Protein AF-A0A061NWH0-F1 (afdb_monomer_lite)

Structure (mmCIF, N/CA/C/O backbone):
data_AF-A0A061NWH0-F1
#
_entry.id   AF-A0A061NWH0-F1
#
loop_
_atom_site.group_PDB
_atom_site.id
_atom_site.type_symbol
_atom_site.label_atom_id
_atom_site.label_alt_id
_atom_site.label_comp_id
_atom_site.label_asym_id
_atom_site.label_entity_id
_atom_site.label_seq_id
_atom_site.pdbx_PDB_ins_code
_atom_site.Cartn_x
_atom_site.Cartn_y
_atom_site.Cartn_z
_atom_site.occupancy
_atom_site.B_iso_or_equiv
_atom_site.auth_seq_id
_atom_site.auth_comp_id
_atom_site.auth_asym_id
_atom_site.auth_atom_id
_atom_site.pdbx_PDB_model_num
ATOM 1 N N . MET A 1 1 ? -7.632 -3.032 17.459 1.00 75.56 1 MET A N 1
ATOM 2 C CA . MET A 1 1 ? -6.308 -3.316 16.870 1.00 75.56 1 MET A CA 1
ATOM 3 C C . MET A 1 1 ? -6.405 -2.992 15.388 1.00 75.56 1 MET A C 1
ATOM 5 O O . MET A 1 1 ? -7.415 -3.355 14.795 1.00 75.56 1 MET A O 1
ATOM 9 N N . GLU A 1 2 ? -5.465 -2.223 14.839 1.00 83.50 2 GLU A N 1
ATOM 10 C CA . GLU A 1 2 ? -5.408 -1.954 13.394 1.00 83.50 2 GLU A CA 1
ATOM 11 C C . GLU A 1 2 ? -4.702 -3.121 12.695 1.00 83.50 2 GLU A C 1
ATOM 13 O O . GLU A 1 2 ? -3.757 -3.678 13.254 1.00 83.50 2 GLU A O 1
ATOM 18 N N . TYR A 1 3 ? -5.161 -3.502 11.504 1.00 88.06 3 TYR A N 1
ATOM 19 C CA . TYR A 1 3 ? -4.518 -4.549 10.710 1.00 88.06 3 TYR A CA 1
ATOM 20 C C . TYR A 1 3 ? -4.539 -4.186 9.227 1.00 88.06 3 TYR A C 1
ATOM 22 O O . TYR A 1 3 ? -5.574 -3.764 8.704 1.00 88.06 3 TYR A O 1
ATOM 30 N N . ILE A 1 4 ? -3.402 -4.366 8.559 1.00 91.19 4 ILE A N 1
ATOM 31 C CA . ILE A 1 4 ? -3.252 -4.196 7.114 1.00 91.19 4 ILE A CA 1
ATOM 32 C C . ILE A 1 4 ? -3.000 -5.582 6.533 1.00 91.19 4 ILE A C 1
ATOM 34 O O . ILE A 1 4 ? -2.216 -6.360 7.071 1.00 91.19 4 ILE A O 1
ATOM 38 N N . THR A 1 5 ? -3.705 -5.927 5.464 1.00 91.81 5 THR A N 1
ATOM 39 C CA . THR A 1 5 ? -3.505 -7.202 4.776 1.00 91.81 5 THR A CA 1
ATOM 40 C C . THR A 1 5 ? -3.460 -6.962 3.283 1.00 91.81 5 THR A C 1
ATOM 42 O O . THR A 1 5 ? -4.461 -6.547 2.699 1.00 91.81 5 THR A O 1
ATOM 45 N N . ILE A 1 6 ? -2.321 -7.254 2.659 1.00 90.81 6 ILE A N 1
ATOM 46 C CA . ILE A 1 6 ? -2.208 -7.277 1.201 1.00 90.81 6 ILE A CA 1
ATOM 47 C C . ILE A 1 6 ? -3.048 -8.441 0.669 1.00 90.81 6 ILE A C 1
ATOM 49 O O . ILE A 1 6 ? -2.906 -9.577 1.111 1.00 90.81 6 ILE A O 1
ATOM 53 N N . GLN A 1 7 ? -3.970 -8.142 -0.240 1.00 93.62 7 GLN A N 1
ATOM 54 C CA . GLN A 1 7 ? -4.767 -9.144 -0.951 1.00 93.62 7 GLN A CA 1
ATOM 55 C C . GLN A 1 7 ? -4.114 -9.491 -2.282 1.00 93.62 7 GLN A C 1
ATOM 57 O O . GLN A 1 7 ? -4.014 -10.657 -2.641 1.00 93.62 7 GLN A O 1
ATOM 62 N N . GLU A 1 8 ? -3.675 -8.464 -3.006 1.00 93.50 8 GLU A N 1
ATOM 63 C CA . GLU A 1 8 ? -3.068 -8.593 -4.324 1.00 93.50 8 GLU A CA 1
ATOM 64 C C . GLU A 1 8 ? -1.922 -7.581 -4.415 1.00 93.50 8 GLU A C 1
ATOM 66 O O . GLU A 1 8 ? -2.096 -6.409 -4.071 1.00 93.50 8 GLU A O 1
ATOM 71 N N . LEU A 1 9 ? -0.758 -8.035 -4.875 1.00 92.69 9 LEU A N 1
ATOM 72 C CA . LEU A 1 9 ? 0.396 -7.197 -5.186 1.00 92.69 9 LEU A CA 1
ATOM 73 C C . LEU A 1 9 ? 0.827 -7.527 -6.609 1.00 92.69 9 LEU A C 1
ATOM 75 O O . LEU A 1 9 ? 1.219 -8.653 -6.902 1.00 92.69 9 LEU A O 1
ATOM 79 N N . ASN A 1 10 ? 0.701 -6.549 -7.496 1.00 94.19 10 ASN A N 1
ATOM 80 C CA . ASN A 1 10 ? 1.100 -6.659 -8.888 1.00 94.19 10 ASN A CA 1
ATOM 81 C C . ASN A 1 10 ? 2.222 -5.652 -9.138 1.00 94.19 10 ASN A C 1
ATOM 83 O O . ASN A 1 10 ? 1.962 -4.475 -9.404 1.00 94.19 10 ASN A O 1
ATOM 87 N N . LYS A 1 11 ? 3.458 -6.130 -8.988 1.00 93.00 11 LYS A N 1
ATOM 88 C CA . LYS A 1 11 ? 4.684 -5.383 -9.258 1.00 93.00 11 LYS A CA 1
ATOM 89 C C . LYS A 1 11 ? 5.018 -5.509 -10.746 1.00 93.00 11 LYS A C 1
ATOM 91 O O . LYS A 1 11 ? 5.278 -6.613 -11.218 1.00 93.00 11 LYS A O 1
ATOM 96 N N . VAL A 1 12 ? 4.994 -4.390 -11.470 1.00 92.06 12 VAL A N 1
ATOM 97 C CA . VAL A 1 12 ? 5.420 -4.334 -12.881 1.00 92.06 12 VAL A CA 1
ATOM 98 C C . VAL A 1 12 ? 6.930 -4.123 -12.949 1.00 92.06 12 VAL A C 1
ATOM 100 O O . VAL A 1 12 ? 7.621 -4.838 -13.668 1.00 92.06 12 VAL A O 1
ATOM 103 N N . ASP A 1 13 ? 7.432 -3.176 -12.158 1.00 91.38 13 ASP A N 1
ATOM 104 C CA . ASP A 1 13 ? 8.851 -2.915 -11.925 1.00 91.38 13 ASP A CA 1
ATOM 105 C C . ASP A 1 13 ? 9.037 -2.304 -10.520 1.00 91.38 13 ASP A C 1
ATOM 107 O O . ASP A 1 13 ? 8.132 -2.356 -9.682 1.00 91.38 13 ASP A O 1
ATOM 111 N N . ASP A 1 14 ? 10.214 -1.760 -10.216 1.00 88.31 14 ASP A N 1
ATOM 112 C CA . ASP A 1 14 ? 10.498 -1.191 -8.893 1.00 88.31 14 ASP A CA 1
ATOM 113 C C . ASP A 1 14 ? 9.661 0.052 -8.556 1.00 88.31 14 ASP A C 1
ATOM 115 O O . ASP A 1 14 ? 9.412 0.306 -7.383 1.00 88.31 14 ASP A O 1
ATOM 119 N N . ASN A 1 15 ? 9.175 0.780 -9.561 1.00 92.00 15 ASN A N 1
ATOM 120 C CA . ASN A 1 15 ? 8.451 2.042 -9.406 1.00 92.00 15 ASN A CA 1
ATOM 121 C C . ASN A 1 15 ? 7.000 1.988 -9.903 1.00 92.00 15 ASN A C 1
ATOM 123 O O . ASN A 1 15 ? 6.256 2.951 -9.711 1.00 92.00 15 ASN A O 1
ATOM 127 N N . ASN A 1 16 ? 6.587 0.896 -10.547 1.00 93.88 16 ASN A N 1
ATOM 128 C CA . ASN A 1 16 ? 5.279 0.774 -11.175 1.00 93.88 16 ASN A CA 1
ATOM 129 C C . ASN A 1 16 ? 4.544 -0.493 -10.748 1.00 93.88 16 ASN A C 1
ATOM 131 O O . ASN A 1 16 ? 5.096 -1.596 -10.708 1.00 93.88 16 ASN A O 1
ATOM 135 N N . GLY A 1 17 ? 3.243 -0.347 -10.511 1.00 94.81 17 GLY A N 1
ATOM 136 C CA . GLY A 1 17 ? 2.355 -1.474 -10.288 1.00 94.81 17 GLY A CA 1
ATOM 137 C C . GLY A 1 17 ? 1.062 -1.101 -9.578 1.00 94.81 17 GLY A C 1
ATOM 138 O O . GLY A 1 17 ? 0.573 0.030 -9.633 1.00 94.81 17 GLY A O 1
ATOM 139 N N . SER A 1 18 ? 0.461 -2.085 -8.921 1.00 95.00 18 SER A N 1
ATOM 140 C CA . SER A 1 18 ? -0.771 -1.887 -8.162 1.00 95.00 18 SER A CA 1
ATOM 141 C C . SER A 1 18 ? -0.855 -2.817 -6.963 1.00 95.00 18 SER A C 1
ATOM 143 O O . SER A 1 18 ? -0.378 -3.951 -6.995 1.00 95.00 18 SER A O 1
ATOM 145 N N . VAL A 1 19 ? -1.492 -2.323 -5.908 1.00 94.44 19 VAL A N 1
ATOM 146 C CA . VAL A 1 19 ? -1.754 -3.061 -4.678 1.00 94.44 1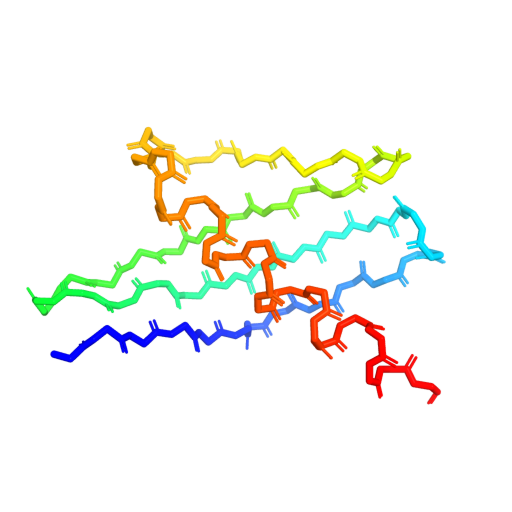9 VAL A CA 1
ATOM 147 C C . VAL A 1 19 ? -3.224 -2.972 -4.345 1.00 94.44 19 VAL A C 1
ATOM 149 O O . VAL A 1 19 ? -3.820 -1.892 -4.334 1.00 94.44 19 VAL A O 1
ATOM 152 N N . ARG A 1 20 ? -3.787 -4.113 -3.975 1.00 94.19 20 ARG A N 1
ATOM 153 C CA . ARG A 1 20 ? -5.064 -4.189 -3.289 1.00 94.19 20 ARG A CA 1
ATOM 154 C C . ARG A 1 20 ? -4.829 -4.677 -1.874 1.00 94.19 20 ARG A C 1
ATOM 156 O O . ARG A 1 20 ? -4.244 -5.738 -1.668 1.00 94.19 20 ARG A O 1
ATOM 163 N N . LEU A 1 21 ? -5.318 -3.928 -0.897 1.00 92.94 21 LEU A N 1
ATOM 164 C CA . LEU A 1 21 ? -5.185 -4.270 0.515 1.00 92.94 21 LEU A CA 1
ATOM 165 C C . LEU A 1 21 ? -6.505 -4.106 1.262 1.00 92.94 21 LEU A C 1
ATOM 167 O O . LEU A 1 21 ? -7.385 -3.353 0.845 1.00 92.94 21 LEU A O 1
ATOM 171 N N . ILE A 1 22 ? -6.642 -4.814 2.379 1.00 91.94 22 ILE A N 1
ATOM 172 C CA . ILE A 1 22 ? -7.700 -4.594 3.361 1.00 91.94 22 ILE A CA 1
ATOM 173 C C . ILE A 1 22 ? -7.101 -3.855 4.550 1.00 91.94 22 ILE A C 1
ATOM 175 O O . ILE A 1 22 ? -6.191 -4.357 5.207 1.00 91.94 22 ILE A O 1
ATOM 179 N N . TYR A 1 23 ? -7.648 -2.682 4.846 1.00 90.56 23 TYR A N 1
ATOM 180 C CA . TYR A 1 23 ? -7.389 -1.952 6.077 1.00 90.56 23 TYR A CA 1
ATOM 181 C C . TYR A 1 23 ? -8.523 -2.224 7.067 1.00 90.56 23 TYR A C 1
ATOM 183 O O . TYR A 1 23 ? -9.693 -1.975 6.763 1.00 90.56 23 TYR A O 1
ATOM 191 N N . SER A 1 24 ? -8.179 -2.762 8.235 1.00 91.38 24 SER A N 1
ATOM 192 C CA . SER A 1 24 ? -9.119 -3.107 9.302 1.00 91.38 24 SER A CA 1
ATOM 193 C C . SER A 1 24 ? -8.886 -2.230 10.529 1.00 91.38 24 SER A C 1
ATOM 195 O O . SER A 1 24 ? -7.792 -2.228 11.088 1.00 91.38 24 SER A O 1
ATOM 197 N N . GLU A 1 25 ? -9.918 -1.524 10.986 1.00 88.69 25 GLU A N 1
ATOM 198 C CA . GLU A 1 25 ? -9.869 -0.643 12.157 1.00 88.69 25 GLU A CA 1
ATOM 199 C C . GLU A 1 25 ? -11.227 -0.639 12.865 1.00 88.69 25 GLU A C 1
ATOM 201 O O . GLU A 1 25 ? -12.242 -0.368 12.230 1.00 88.69 25 GLU A O 1
ATOM 206 N N . LYS A 1 26 ? -11.240 -0.890 14.185 1.00 83.69 26 LYS A N 1
ATOM 207 C CA . LYS A 1 26 ? -12.444 -0.791 15.045 1.00 83.69 26 LYS A CA 1
ATOM 208 C C . LYS A 1 26 ? -13.683 -1.441 14.397 1.00 83.69 26 LYS A C 1
ATOM 210 O O . LYS A 1 26 ? -14.711 -0.796 14.229 1.00 83.69 26 LYS A O 1
ATOM 215 N N . ASP A 1 27 ? -13.519 -2.689 13.957 1.00 83.38 27 ASP A N 1
ATOM 216 C CA . ASP A 1 27 ? -14.538 -3.525 13.295 1.00 83.38 27 ASP A CA 1
ATOM 217 C C . ASP A 1 27 ? -14.936 -3.122 11.864 1.00 83.38 27 ASP A C 1
ATOM 219 O O . ASP A 1 27 ? -15.690 -3.834 11.201 1.00 83.38 27 ASP A O 1
ATOM 223 N N . ILE A 1 28 ? -14.368 -2.045 11.323 1.00 84.69 28 ILE A N 1
ATOM 224 C CA . ILE A 1 28 ? -14.548 -1.647 9.927 1.00 84.69 28 ILE A CA 1
ATOM 225 C C . ILE A 1 28 ? -13.431 -2.261 9.086 1.00 84.69 28 ILE A C 1
ATOM 227 O O . ILE A 1 28 ? -12.252 -2.084 9.384 1.00 84.69 28 ILE A O 1
ATOM 231 N N . ARG A 1 29 ? -13.799 -2.934 7.992 1.00 88.62 29 ARG A N 1
ATOM 232 C CA . ARG A 1 29 ? -12.863 -3.405 6.963 1.00 88.62 29 ARG A CA 1
ATOM 233 C C . ARG A 1 29 ? -13.077 -2.620 5.680 1.00 88.62 29 ARG A C 1
ATOM 235 O O . ARG A 1 29 ? -14.195 -2.560 5.173 1.00 88.62 29 ARG A O 1
ATOM 242 N N . LYS A 1 30 ? -12.011 -2.028 5.149 1.00 88.00 30 LYS A N 1
ATOM 243 C CA . LYS A 1 30 ? -12.038 -1.263 3.900 1.00 88.00 30 LYS A CA 1
ATOM 244 C C . LYS A 1 30 ? -11.069 -1.869 2.908 1.00 88.00 30 LYS A C 1
ATOM 246 O O . LYS A 1 30 ? -9.898 -2.049 3.227 1.00 88.00 30 LYS A O 1
ATOM 251 N N . ALA A 1 31 ? -11.556 -2.148 1.706 1.00 90.44 31 ALA A N 1
ATOM 252 C CA . ALA A 1 31 ? -10.682 -2.441 0.584 1.00 90.44 31 ALA A CA 1
ATOM 253 C C . ALA A 1 31 ? -10.082 -1.130 0.071 1.00 90.44 31 ALA A C 1
ATOM 255 O O . ALA A 1 31 ? -10.804 -0.165 -0.169 1.00 90.44 31 ALA A O 1
ATOM 256 N N . VAL A 1 32 ? -8.767 -1.100 -0.089 1.00 91.31 32 VAL A N 1
ATOM 257 C CA . VAL A 1 32 ? -8.025 0.047 -0.597 1.00 91.31 32 VAL A CA 1
ATOM 258 C C . VAL A 1 32 ? -7.258 -0.412 -1.825 1.00 91.31 32 VAL A C 1
ATOM 260 O O . VAL A 1 32 ? -6.530 -1.402 -1.781 1.00 91.31 32 VAL A O 1
ATOM 263 N 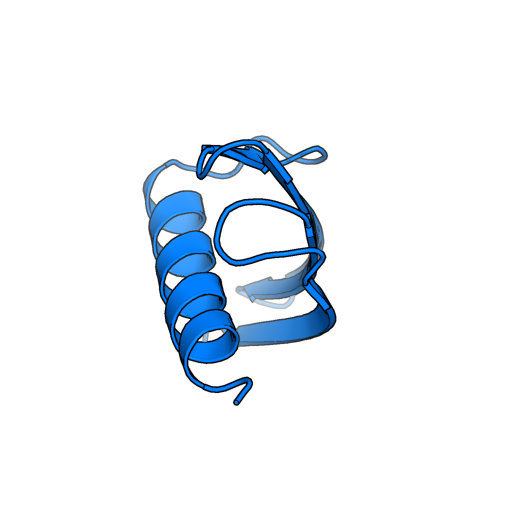N . ASN A 1 33 ? -7.451 0.314 -2.921 1.00 93.25 33 ASN A N 1
ATOM 264 C CA . ASN A 1 33 ? -6.710 0.117 -4.157 1.00 93.25 33 ASN A CA 1
ATOM 265 C C . ASN A 1 33 ? -5.686 1.240 -4.287 1.00 93.25 33 ASN A C 1
ATOM 267 O O . ASN A 1 33 ? -6.056 2.421 -4.282 1.00 93.25 33 ASN A O 1
ATOM 271 N N . VAL A 1 34 ? -4.422 0.857 -4.405 1.00 93.44 34 VAL A N 1
ATOM 272 C CA . VAL A 1 34 ? -3.283 1.759 -4.534 1.00 93.44 34 VAL A CA 1
ATOM 273 C C . VAL A 1 34 ? -2.623 1.486 -5.874 1.00 93.44 34 VAL A C 1
ATOM 275 O O . VAL A 1 34 ? -2.214 0.364 -6.154 1.00 93.44 34 VAL A O 1
ATOM 278 N N . ASN A 1 35 ? -2.539 2.506 -6.716 1.00 95.00 35 ASN A N 1
ATOM 279 C CA . ASN A 1 35 ? -1.713 2.454 -7.915 1.00 95.00 35 ASN A CA 1
ATOM 280 C C . ASN A 1 35 ? -0.359 3.079 -7.598 1.00 95.00 35 ASN A C 1
ATOM 282 O O . ASN A 1 35 ? -0.327 4.165 -7.024 1.00 95.00 35 ASN A O 1
ATOM 286 N N . VAL A 1 36 ? 0.720 2.419 -8.005 1.00 94.31 36 VAL A N 1
ATOM 287 C CA . VAL A 1 36 ? 2.076 2.967 -7.946 1.00 94.31 36 VAL A CA 1
ATOM 288 C C . VAL A 1 36 ? 2.480 3.302 -9.376 1.00 94.31 36 VAL A C 1
ATOM 290 O O . VAL A 1 36 ? 2.435 2.431 -10.245 1.00 94.31 36 VAL A O 1
ATOM 293 N N . SER A 1 37 ? 2.780 4.569 -9.637 1.00 94.31 37 SER A N 1
ATOM 294 C CA . SER A 1 37 ? 3.213 5.048 -10.952 1.00 94.31 37 SER A CA 1
ATOM 295 C C . SER A 1 37 ? 4.411 5.954 -10.749 1.00 94.31 37 SER A C 1
ATOM 297 O O . SER A 1 37 ? 4.282 6.973 -10.073 1.00 94.31 37 SER A O 1
ATOM 299 N N . ASP A 1 38 ? 5.561 5.570 -11.296 1.00 93.19 38 ASP A N 1
ATOM 300 C CA . ASP A 1 38 ? 6.836 6.273 -11.121 1.00 93.19 38 ASP A CA 1
ATOM 301 C C . ASP A 1 38 ? 7.154 6.587 -9.642 1.00 93.19 38 ASP A C 1
ATOM 303 O O . ASP A 1 38 ? 7.557 7.694 -9.286 1.00 93.19 38 ASP A O 1
ATOM 307 N N . GLY A 1 39 ? 6.909 5.617 -8.753 1.00 90.00 39 GLY A N 1
ATOM 308 C CA . GLY A 1 39 ? 7.133 5.737 -7.305 1.00 90.00 39 GLY A CA 1
ATOM 309 C C . GLY A 1 39 ? 6.062 6.540 -6.554 1.00 90.00 39 GLY A C 1
ATOM 310 O O . GLY A 1 39 ? 6.139 6.695 -5.336 1.00 90.00 39 GLY A O 1
ATOM 311 N N . VAL A 1 40 ? 5.037 7.046 -7.245 1.00 92.25 40 VAL A N 1
ATOM 312 C CA . VAL A 1 40 ? 3.940 7.804 -6.632 1.00 92.25 40 VAL A CA 1
ATOM 313 C C . VAL A 1 40 ? 2.772 6.884 -6.289 1.00 92.25 40 VAL A C 1
ATOM 315 O O . VAL A 1 40 ? 2.192 6.241 -7.164 1.00 92.25 40 VAL A O 1
ATOM 318 N N . TYR A 1 41 ? 2.370 6.886 -5.015 1.00 92.38 41 TYR A N 1
ATOM 319 C CA . TYR A 1 41 ? 1.247 6.101 -4.496 1.00 92.38 41 TYR A CA 1
ATOM 320 C C . TYR A 1 41 ? -0.078 6.866 -4.599 1.00 92.38 41 TYR A C 1
ATOM 322 O O . TYR A 1 41 ? -0.314 7.856 -3.901 1.00 92.38 41 TYR A O 1
ATOM 330 N N . VAL A 1 42 ? -0.985 6.373 -5.441 1.00 92.38 42 VAL A N 1
ATOM 331 C CA . VAL A 1 42 ? -2.307 6.960 -5.685 1.00 92.38 42 VAL A CA 1
ATOM 332 C C . VAL A 1 42 ? -3.402 6.058 -5.119 1.00 92.38 42 VAL A C 1
ATOM 334 O O . VAL A 1 42 ? -3.673 4.973 -5.635 1.00 92.38 42 VAL A O 1
ATOM 337 N N . PHE A 1 43 ? -4.084 6.540 -4.081 1.00 91.12 43 PHE A N 1
ATOM 338 C CA . PHE A 1 43 ? -5.205 5.859 -3.432 1.00 91.12 43 PHE A CA 1
ATOM 339 C C . PHE A 1 43 ? -6.509 6.173 -4.175 1.00 91.12 43 PHE A C 1
ATOM 341 O O . PHE A 1 43 ? -6.986 7.306 -4.151 1.00 91.12 43 PHE A O 1
ATOM 348 N N . LYS A 1 44 ? -7.093 5.181 -4.859 1.00 80.75 44 LYS A N 1
ATOM 349 C CA . LYS A 1 44 ? -8.246 5.403 -5.760 1.00 80.75 44 LYS A CA 1
ATOM 350 C C . LYS A 1 44 ? -9.599 5.497 -5.060 1.00 80.75 44 LYS A C 1
ATOM 352 O O . LYS A 1 44 ? -10.582 5.886 -5.684 1.00 80.75 44 LYS A O 1
ATOM 357 N N . GLN A 1 45 ? -9.685 5.086 -3.801 1.00 66.38 45 GLN A N 1
ATOM 358 C CA . GLN A 1 45 ? -10.938 5.028 -3.059 1.00 66.38 45 GLN A CA 1
ATOM 359 C C . GLN A 1 45 ? -10.666 5.464 -1.619 1.00 66.38 45 GLN A C 1
ATOM 361 O O . GLN A 1 45 ? -9.712 4.987 -1.009 1.00 66.38 45 GLN A O 1
ATOM 366 N N . TYR A 1 46 ? -11.535 6.334 -1.100 1.00 66.00 46 TYR A N 1
ATOM 367 C CA . TYR A 1 46 ? -11.558 6.881 0.262 1.00 66.00 46 TYR A CA 1
ATOM 368 C C . TYR A 1 46 ? -10.609 8.040 0.562 1.00 66.00 46 TYR A C 1
ATOM 370 O O . 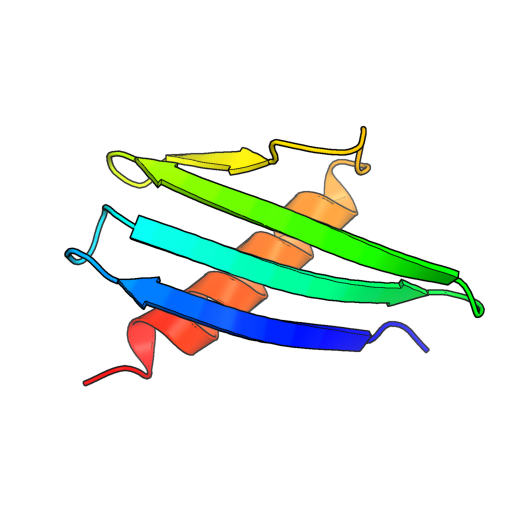TYR A 1 46 ? -9.413 8.012 0.280 1.00 66.00 46 TYR A O 1
ATOM 378 N N . ASP A 1 47 ? -11.163 9.029 1.263 1.00 73.06 47 ASP A N 1
ATOM 379 C CA . ASP A 1 47 ? -10.379 10.058 1.925 1.00 73.06 47 ASP A CA 1
ATOM 380 C C . ASP A 1 47 ? -9.781 9.470 3.211 1.00 73.06 47 ASP A C 1
ATOM 382 O O . ASP A 1 47 ? -10.347 9.531 4.305 1.00 73.06 47 ASP A O 1
ATOM 386 N N . LEU A 1 48 ? -8.676 8.742 3.053 1.00 81.50 48 LEU A N 1
ATOM 387 C CA . LEU A 1 48 ? -7.881 8.280 4.183 1.00 81.50 48 LEU A CA 1
ATOM 388 C C . LEU A 1 48 ? -7.135 9.475 4.771 1.00 81.50 48 LEU A C 1
ATOM 390 O O . LEU A 1 48 ? -6.488 10.217 4.030 1.00 81.50 48 LEU A O 1
ATOM 394 N N . ALA A 1 49 ? -7.181 9.618 6.096 1.00 87.06 49 ALA A N 1
ATOM 395 C CA . ALA A 1 49 ? -6.337 10.566 6.812 1.00 87.06 49 ALA A CA 1
ATOM 396 C C . ALA A 1 49 ? -4.859 10.342 6.453 1.00 87.06 49 ALA A C 1
ATOM 398 O O . ALA A 1 49 ? -4.441 9.208 6.205 1.00 87.06 49 ALA A O 1
ATOM 399 N N . TYR A 1 50 ? -4.071 11.418 6.448 1.00 87.56 50 TYR A N 1
ATOM 400 C CA . TYR A 1 50 ? -2.661 11.385 6.052 1.00 87.56 50 TYR A CA 1
ATOM 401 C C . TYR A 1 50 ? -1.866 10.292 6.784 1.00 87.56 50 TYR A C 1
ATOM 403 O O . TYR A 1 50 ? -1.221 9.468 6.143 1.00 87.56 50 TYR A O 1
ATOM 411 N N . GLU A 1 51 ? -2.013 10.209 8.109 1.00 89.38 51 GLU A N 1
ATOM 412 C CA . GLU A 1 51 ? -1.357 9.196 8.950 1.00 89.38 51 GLU A CA 1
ATOM 413 C C . GLU A 1 51 ? -1.646 7.752 8.505 1.00 89.38 51 GLU A C 1
ATOM 415 O O . GLU A 1 51 ? -0.790 6.877 8.605 1.00 89.38 51 GLU A O 1
ATOM 420 N N . LYS A 1 52 ? -2.844 7.497 7.964 1.00 88.00 52 LYS A N 1
ATOM 421 C CA . LYS A 1 52 ? -3.245 6.171 7.486 1.00 88.00 52 LYS A CA 1
ATOM 422 C C . LYS A 1 52 ? -2.614 5.868 6.139 1.00 88.00 52 LYS A C 1
ATOM 424 O O . LYS A 1 52 ? -2.204 4.738 5.913 1.00 88.00 52 LYS A O 1
ATOM 429 N N . ARG A 1 53 ? -2.505 6.867 5.259 1.00 89.50 53 ARG A N 1
ATOM 430 C CA . ARG A 1 53 ? -1.819 6.707 3.969 1.00 89.50 53 ARG A CA 1
ATOM 431 C C . ARG A 1 53 ? -0.349 6.365 4.178 1.00 89.50 53 ARG A C 1
ATOM 433 O O . ARG A 1 53 ? 0.118 5.431 3.546 1.00 89.50 53 ARG A O 1
ATOM 440 N N . VAL A 1 54 ? 0.328 7.048 5.104 1.00 91.31 54 VAL A N 1
ATOM 441 C CA . VAL A 1 54 ? 1.735 6.769 5.442 1.00 91.31 54 VAL A CA 1
ATOM 442 C C . VAL A 1 54 ? 1.913 5.322 5.903 1.00 91.31 54 VAL A C 1
ATOM 444 O O . VAL A 1 54 ? 2.664 4.589 5.273 1.00 91.31 54 VAL A O 1
ATOM 447 N N . LYS A 1 55 ? 1.132 4.865 6.894 1.00 91.12 55 LYS A N 1
ATOM 448 C CA . LYS A 1 55 ? 1.180 3.467 7.366 1.00 91.12 55 LYS A CA 1
ATOM 449 C C . LYS A 1 55 ? 0.943 2.443 6.249 1.00 91.12 55 LYS A C 1
ATOM 451 O O . LYS A 1 55 ? 1.530 1.366 6.255 1.00 91.12 55 LYS A O 1
ATOM 456 N N . LEU A 1 56 ? 0.036 2.743 5.314 1.00 91.38 56 LEU A N 1
ATOM 457 C CA . LEU A 1 56 ? -0.223 1.867 4.171 1.00 91.38 56 LEU A CA 1
ATOM 458 C C . LEU A 1 56 ? 0.954 1.843 3.195 1.00 91.38 56 LEU A C 1
ATOM 460 O O . LEU A 1 56 ? 1.273 0.769 2.705 1.00 91.38 56 LEU A O 1
ATOM 464 N N . ILE A 1 57 ? 1.580 2.991 2.9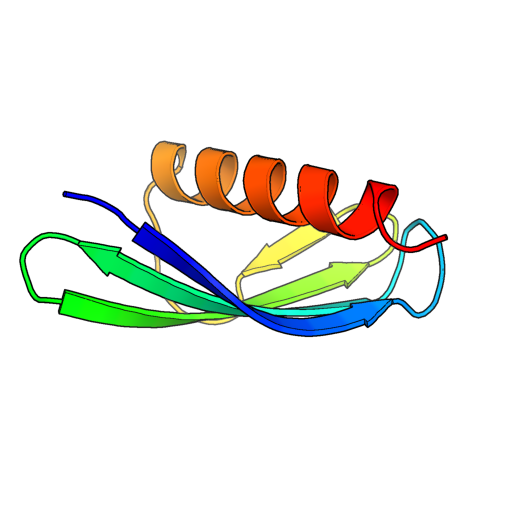19 1.00 92.44 57 ILE A N 1
ATOM 465 C CA . ILE A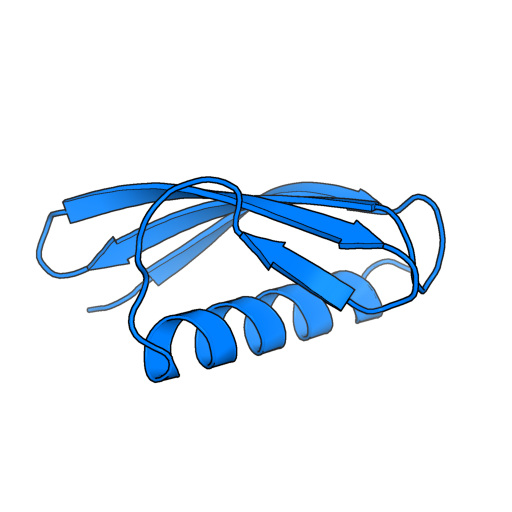 1 57 ? 2.761 3.077 2.047 1.00 92.44 57 ILE A CA 1
ATOM 466 C C . ILE A 1 57 ? 3.915 2.282 2.653 1.00 92.44 57 ILE A C 1
ATOM 468 O O . ILE A 1 57 ? 4.432 1.407 1.975 1.00 92.44 57 ILE A O 1
ATOM 472 N N . GLU A 1 58 ? 4.241 2.500 3.929 1.00 92.38 58 GLU A N 1
ATOM 473 C CA . GLU A 1 58 ? 5.306 1.763 4.629 1.00 92.38 58 GLU A CA 1
ATOM 474 C C . GLU A 1 58 ? 5.085 0.245 4.538 1.00 92.38 58 GLU A C 1
ATOM 476 O O . GLU A 1 58 ? 5.980 -0.509 4.169 1.00 92.38 58 GLU A O 1
ATOM 481 N N . HIS A 1 59 ? 3.853 -0.212 4.784 1.00 92.50 59 HIS A N 1
ATOM 482 C CA . HIS A 1 59 ? 3.524 -1.632 4.679 1.00 92.50 59 HIS A CA 1
ATOM 483 C C . HIS A 1 59 ? 3.604 -2.169 3.241 1.00 92.50 59 HIS A C 1
ATOM 485 O O . HIS A 1 59 ? 3.941 -3.335 3.032 1.00 92.50 59 HIS A O 1
ATOM 491 N N . ILE A 1 60 ? 3.264 -1.347 2.244 1.00 91.50 60 ILE A N 1
ATOM 492 C CA . ILE A 1 60 ? 3.433 -1.713 0.838 1.00 91.50 60 ILE A CA 1
ATOM 493 C C . ILE A 1 60 ? 4.921 -1.843 0.517 1.00 91.50 60 ILE A C 1
ATOM 495 O O . ILE A 1 60 ? 5.296 -2.852 -0.066 1.00 91.50 60 ILE A O 1
ATOM 499 N N . GLU A 1 61 ? 5.752 -0.880 0.913 1.00 91.19 61 GLU A N 1
ATOM 500 C CA . GLU A 1 61 ? 7.195 -0.866 0.649 1.00 91.19 61 GLU A CA 1
ATOM 501 C C . GLU A 1 61 ? 7.912 -2.066 1.270 1.00 91.19 61 GLU A C 1
ATOM 503 O O . GLU A 1 61 ? 8.668 -2.743 0.570 1.00 91.19 61 GLU A O 1
ATOM 508 N N . ASP A 1 62 ? 7.601 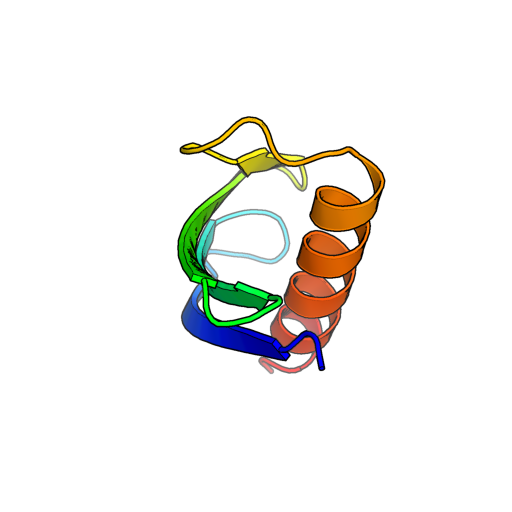-2.403 2.524 1.00 90.62 62 ASP A N 1
ATOM 509 C CA . ASP A 1 62 ? 8.134 -3.593 3.200 1.00 90.62 62 ASP A CA 1
ATOM 510 C C . ASP A 1 62 ? 7.854 -4.875 2.397 1.00 90.62 62 ASP A C 1
ATOM 512 O O . ASP A 1 62 ? 8.728 -5.728 2.211 1.00 90.62 62 ASP A O 1
ATOM 516 N N . MET A 1 63 ? 6.633 -5.008 1.872 1.00 88.00 63 MET A N 1
ATOM 517 C CA . MET A 1 63 ? 6.230 -6.158 1.059 1.00 88.00 63 MET A CA 1
ATOM 518 C C . MET A 1 63 ? 6.827 -6.115 -0.354 1.00 88.00 63 MET A C 1
ATOM 520 O O . MET A 1 63 ? 7.174 -7.159 -0.907 1.00 88.00 63 MET A O 1
ATOM 524 N N . TRP A 1 64 ? 6.957 -4.923 -0.938 1.00 85.62 64 TRP A N 1
ATOM 525 C CA . TRP A 1 64 ? 7.467 -4.699 -2.292 1.00 85.62 64 TRP A CA 1
ATOM 526 C C . TRP A 1 64 ? 8.965 -4.989 -2.397 1.00 85.62 64 TRP A C 1
ATOM 528 O O . TRP A 1 64 ? 9.406 -5.598 -3.372 1.00 85.62 64 TRP A O 1
ATOM 538 N N . GLY A 1 65 ? 9.736 -4.585 -1.383 1.00 79.56 65 GLY A N 1
ATOM 539 C CA . GLY A 1 65 ? 11.165 -4.879 -1.264 1.00 79.56 65 GLY A CA 1
ATOM 540 C C . GLY A 1 65 ? 11.456 -6.339 -0.908 1.00 79.56 65 GLY A C 1
ATOM 541 O O . GLY A 1 65 ? 12.522 -6.847 -1.240 1.00 79.56 65 GLY A O 1
ATOM 542 N N . SER A 1 66 ? 10.499 -7.036 -0.289 1.00 67.12 66 SER A N 1
ATOM 543 C CA . SER A 1 66 ? 10.623 -8.462 0.047 1.00 67.12 66 SER A CA 1
ATOM 544 C C . SER A 1 66 ? 10.342 -9.408 -1.135 1.00 67.12 66 SER A C 1
ATOM 546 O O . SER A 1 66 ? 10.642 -10.598 -1.042 1.00 67.12 66 SER A O 1
ATOM 548 N N . TYR A 1 67 ? 9.766 -8.914 -2.239 1.00 55.47 67 TYR A N 1
ATOM 549 C CA . TYR A 1 67 ? 9.511 -9.687 -3.462 1.00 55.47 67 TYR A CA 1
ATOM 550 C C . TYR A 1 67 ? 10.779 -9.699 -4.343 1.00 55.47 67 TYR A C 1
ATOM 552 O O . TYR A 1 67 ? 10.967 -8.821 -5.190 1.00 55.47 67 TYR A O 1
ATOM 560 N N . HIS A 1 68 ? 11.661 -10.675 -4.099 1.00 44.81 68 HIS A N 1
ATOM 561 C CA . HIS A 1 68 ? 12.844 -10.982 -4.917 1.00 44.81 68 HIS A CA 1
ATOM 562 C C . HIS A 1 68 ? 12.597 -12.154 -5.866 1.00 44.81 68 HIS A C 1
ATOM 564 O O . HIS A 1 68 ? 12.092 -13.200 -5.395 1.00 44.81 68 HIS A O 1
#

Sequence (68 aa):
MEYITIQELNKVDDNNGSVRLIYSEKDIRKAVNVNVSDGVYVFKQYDLAYEKRVKLIEHIEDMWGSYH

pLDDT: mean 87.73, std 9.27, range [44.81, 95.0]

Foldseek 3Di:
DWDKAWPDWADPDLQFDKTWIWIDDPNDTDIWIWTGDRNDTDTPDDPDDPVVVVVVSVVSNVVSVVPD

Radius of gyration: 11.49 Å; chains: 1; bounding box: 27×22×30 Å

Secondary structure (DSSP, 8-state):
--EEEEEEEEESSSS-EEEEEEEEETTEEEEEEEEEETTEEEE-S----HHHHHHHHHHHHHHHHT--